Protein AF-A0A7V3F8B0-F1 (afdb_monomer_lite)

Radius of gyration: 24.65 Å; chains: 1; bounding box: 52×61×55 Å

Structure (mmCIF, N/CA/C/O backbone):
data_AF-A0A7V3F8B0-F1
#
_entry.id   AF-A0A7V3F8B0-F1
#
loop_
_atom_site.group_PDB
_atom_site.id
_atom_site.type_symbol
_atom_site.label_atom_id
_atom_site.label_alt_id
_atom_site.label_comp_id
_atom_site.label_asym_id
_atom_site.label_entity_id
_atom_site.label_seq_id
_atom_site.pdbx_PDB_ins_code
_atom_site.Cartn_x
_atom_site.Cartn_y
_atom_site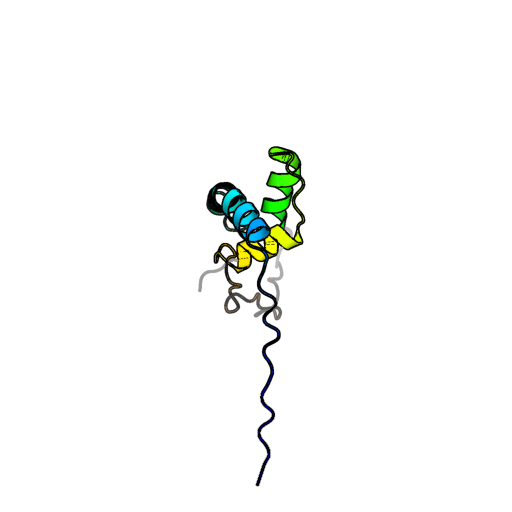.Cartn_z
_atom_site.occupancy
_atom_site.B_iso_or_equiv
_atom_site.auth_seq_id
_atom_site.auth_comp_id
_atom_site.auth_asym_id
_atom_site.auth_atom_id
_atom_site.pdbx_PDB_model_num
ATOM 1 N N . MET A 1 1 ? -0.713 -44.178 17.416 1.00 45.22 1 MET A N 1
ATOM 2 C CA . MET A 1 1 ? -1.762 -43.129 17.447 1.00 45.22 1 MET A CA 1
ATOM 3 C C . MET A 1 1 ? -1.098 -41.764 17.644 1.00 45.22 1 MET A C 1
ATOM 5 O O . MET A 1 1 ? -0.410 -41.590 18.639 1.00 45.22 1 MET A O 1
ATOM 9 N N . LYS A 1 2 ? -1.207 -40.819 16.696 1.00 45.75 2 LYS A N 1
ATOM 10 C CA . LYS A 1 2 ? -0.556 -39.492 16.791 1.00 45.75 2 LYS A CA 1
ATOM 11 C C . LYS A 1 2 ? -1.572 -38.446 17.274 1.00 45.75 2 LYS A C 1
ATOM 13 O O . LYS A 1 2 ? -2.580 -38.223 16.610 1.00 45.75 2 LYS A O 1
ATOM 18 N N . LYS A 1 3 ? -1.322 -37.818 18.430 1.00 49.97 3 LYS A N 1
ATOM 19 C CA . LYS A 1 3 ? -2.163 -36.740 18.986 1.00 49.97 3 LYS A CA 1
ATOM 20 C C . LYS A 1 3 ? -2.105 -35.501 18.078 1.00 49.97 3 LYS A C 1
ATOM 22 O O . LYS A 1 3 ? -1.036 -34.925 17.888 1.00 49.97 3 LYS A O 1
ATOM 27 N N . LYS A 1 4 ? -3.253 -35.073 17.539 1.00 50.84 4 LYS A N 1
ATOM 28 C CA . LYS A 1 4 ? -3.410 -33.783 16.845 1.00 50.84 4 LYS A CA 1
ATOM 29 C C . LYS A 1 4 ? -3.396 -32.659 17.886 1.00 50.84 4 LYS A C 1
ATOM 31 O O . LYS A 1 4 ? -4.295 -32.584 18.720 1.00 50.84 4 LYS A O 1
ATOM 36 N N . ARG A 1 5 ? -2.387 -31.785 17.848 1.00 55.25 5 ARG A N 1
ATOM 37 C CA . ARG A 1 5 ? -2.386 -30.534 18.622 1.00 55.25 5 ARG A CA 1
ATOM 38 C C . ARG A 1 5 ? -3.407 -29.596 17.969 1.00 55.25 5 ARG A C 1
ATOM 40 O O . ARG A 1 5 ? -3.230 -29.234 16.810 1.00 55.25 5 ARG A O 1
ATOM 47 N N . ARG A 1 6 ? -4.490 -29.246 18.670 1.00 55.03 6 ARG A N 1
ATOM 48 C CA . ARG A 1 6 ? -5.401 -28.177 18.234 1.00 55.03 6 ARG A CA 1
ATOM 49 C C . ARG A 1 6 ? -4.652 -26.853 18.384 1.00 55.03 6 ARG A C 1
ATOM 51 O O . ARG A 1 6 ? -4.288 -26.491 19.499 1.00 55.03 6 ARG A O 1
ATOM 58 N N . ALA A 1 7 ? -4.370 -26.176 17.275 1.00 60.50 7 ALA A N 1
ATOM 59 C CA . ALA A 1 7 ? -3.895 -24.801 17.322 1.00 60.50 7 ALA A CA 1
ATOM 60 C C . ALA A 1 7 ? -5.052 -23.931 17.828 1.00 60.50 7 ALA A C 1
ATOM 62 O 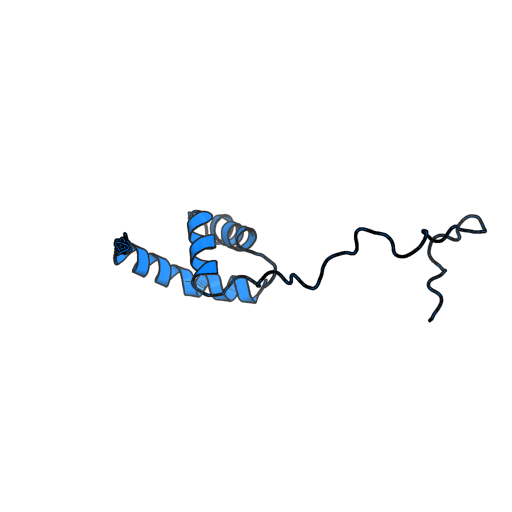O . ALA A 1 7 ? -6.119 -23.907 17.220 1.00 60.50 7 ALA A O 1
ATOM 63 N N . VAL A 1 8 ? -4.865 -23.279 18.973 1.00 55.44 8 VAL A N 1
ATOM 64 C CA . VAL A 1 8 ? -5.781 -22.243 19.450 1.00 55.44 8 VAL A CA 1
ATOM 65 C C . VAL A 1 8 ? -5.457 -20.993 18.642 1.00 55.44 8 VAL A C 1
ATOM 67 O O . VAL A 1 8 ? -4.382 -20.414 18.797 1.00 55.44 8 VAL A O 1
ATOM 70 N N . GLU A 1 9 ? -6.347 -20.618 17.730 1.00 58.66 9 GLU A N 1
ATOM 71 C CA . GLU A 1 9 ? -6.264 -19.349 17.014 1.00 58.66 9 GLU A CA 1
ATOM 72 C C . GLU A 1 9 ? -6.425 -18.216 18.036 1.00 58.66 9 GLU A C 1
ATOM 74 O O . GLU A 1 9 ? -7.499 -17.991 18.588 1.00 58.66 9 GLU A O 1
ATOM 79 N N . LEU A 1 10 ? -5.332 -17.519 18.347 1.00 60.31 10 LEU A N 1
ATOM 80 C CA . LEU A 1 10 ? -5.375 -16.292 19.139 1.00 60.31 10 LEU A CA 1
ATOM 81 C C . LEU A 1 10 ? -5.865 -15.148 18.244 1.00 60.31 10 LEU A C 1
ATOM 83 O O . LEU A 1 10 ? -5.100 -14.264 17.854 1.00 60.31 10 LEU A O 1
ATOM 87 N N . THR A 1 11 ? -7.145 -15.162 17.884 1.00 60.31 11 THR A N 1
ATOM 88 C CA . THR A 1 11 ? -7.757 -14.113 17.065 1.00 60.31 11 THR A CA 1
ATOM 89 C C . THR A 1 11 ? -8.112 -12.932 17.961 1.00 60.31 11 THR A C 1
ATOM 91 O O . THR A 1 11 ? -9.240 -12.765 18.421 1.00 60.31 11 THR A O 1
ATOM 94 N N . ARG A 1 12 ? -7.128 -12.074 18.256 1.00 67.19 12 ARG A N 1
ATOM 95 C CA . ARG A 1 12 ? -7.418 -10.776 18.875 1.00 67.19 12 ARG A CA 1
ATOM 96 C C . ARG A 1 12 ? -8.156 -9.913 17.851 1.00 67.19 12 ARG A C 1
ATOM 98 O O . ARG A 1 12 ? -7.534 -9.274 17.003 1.00 67.19 12 ARG A O 1
ATOM 105 N N . HIS A 1 13 ? -9.483 -9.889 17.933 1.00 71.56 13 HIS A N 1
ATOM 106 C CA . HIS A 1 13 ? -10.299 -8.986 17.131 1.00 71.56 13 HIS A CA 1
ATOM 107 C C . HIS A 1 13 ? -9.998 -7.526 17.501 1.00 71.56 13 HIS A C 1
ATOM 109 O O . HIS A 1 13 ? -9.806 -7.176 18.669 1.00 71.56 13 HIS A O 1
ATOM 115 N N . ARG A 1 14 ? -9.916 -6.660 16.484 1.00 79.44 14 ARG A N 1
ATOM 116 C CA . ARG A 1 14 ? -9.780 -5.211 16.683 1.00 79.44 14 ARG A CA 1
ATOM 117 C C . ARG A 1 14 ? -11.040 -4.668 17.352 1.00 79.44 14 ARG A C 1
ATOM 119 O O . ARG A 1 14 ? -12.139 -5.148 17.093 1.00 79.44 14 ARG A O 1
ATOM 126 N N . SER A 1 15 ? -10.880 -3.636 18.178 1.00 87.19 15 SER A N 1
ATOM 127 C CA . SER A 1 15 ? -12.033 -2.947 18.750 1.00 87.19 15 SER A CA 1
ATOM 128 C C . SER A 1 15 ? -12.830 -2.231 17.658 1.00 87.19 15 SER A C 1
ATOM 130 O O . SER A 1 15 ? -12.263 -1.706 16.695 1.00 87.19 15 SER A O 1
ATOM 132 N N . LEU A 1 16 ? -14.149 -2.157 17.844 1.00 86.75 16 LEU A N 1
ATOM 133 C CA . LEU A 1 16 ? -15.065 -1.503 16.904 1.00 86.75 16 LEU A CA 1
ATOM 134 C C . LEU A 1 16 ? -14.653 -0.055 16.608 1.00 86.75 16 LEU A C 1
ATOM 136 O O . LEU A 1 16 ? -14.669 0.376 15.459 1.00 86.75 16 LEU A O 1
ATOM 140 N N . GLN A 1 17 ? -14.180 0.676 17.622 1.00 89.00 17 GLN A N 1
ATOM 141 C CA . GLN A 1 17 ? -13.718 2.049 17.427 1.00 89.00 17 GLN A CA 1
ATOM 142 C C . GLN A 1 17 ? -12.493 2.157 16.507 1.00 89.00 17 GLN A C 1
ATOM 144 O O . GLN A 1 17 ? -12.320 3.171 15.833 1.00 89.00 17 GLN A O 1
ATOM 149 N N . VAL A 1 18 ? -11.586 1.173 16.509 1.00 86.94 18 VAL A N 1
ATOM 150 C CA . VAL A 1 18 ? -10.425 1.197 15.602 1.00 86.94 18 VAL A CA 1
ATOM 151 C C . VAL A 1 18 ? -10.894 0.991 14.166 1.00 86.94 18 VAL A C 1
ATOM 153 O O . VAL A 1 18 ? -10.453 1.735 13.293 1.00 86.94 18 VAL A O 1
ATOM 156 N N . ASN A 1 19 ? -11.832 0.069 13.944 1.00 87.94 19 ASN A N 1
ATOM 157 C CA . ASN A 1 19 ? -12.398 -0.185 12.619 1.00 87.94 19 ASN A CA 1
ATOM 158 C C . ASN A 1 19 ? -13.137 1.046 12.080 1.00 87.94 19 ASN A C 1
ATOM 160 O O . ASN A 1 19 ? -12.838 1.492 10.981 1.00 87.94 19 ASN A O 1
ATOM 164 N N . GLN A 1 20 ? -13.977 1.696 12.889 1.00 89.38 20 GLN A N 1
ATOM 165 C CA . GLN A 1 20 ? -14.659 2.935 12.487 1.00 89.38 20 GLN A CA 1
ATOM 166 C C . GLN A 1 20 ? -13.678 4.058 12.119 1.00 89.38 20 GLN A C 1
ATOM 168 O O . GLN A 1 20 ? -13.883 4.803 11.160 1.00 89.38 20 GLN A O 1
ATOM 173 N N . ARG A 1 21 ? -12.579 4.210 12.873 1.00 88.75 21 ARG A N 1
ATOM 174 C CA . ARG A 1 21 ? -11.541 5.198 12.537 1.00 88.75 21 ARG A CA 1
ATOM 175 C C . ARG A 1 21 ? -10.796 4.831 11.255 1.00 88.75 21 ARG A C 1
ATOM 177 O O . ARG A 1 21 ? -10.300 5.737 10.593 1.00 88.75 21 ARG A O 1
ATOM 184 N N . ASP A 1 22 ? -10.627 3.546 10.963 1.00 89.81 22 ASP A N 1
ATOM 185 C CA . ASP A 1 22 ? -9.994 3.048 9.739 1.00 89.81 22 ASP A CA 1
ATOM 186 C C . ASP A 1 22 ? -10.907 3.289 8.524 1.00 89.81 22 ASP A C 1
ATOM 188 O O . ASP A 1 22 ? -10.459 3.866 7.534 1.00 89.81 22 ASP A O 1
ATOM 192 N N . GLU A 1 23 ? -12.199 2.986 8.644 1.00 88.38 23 GLU A N 1
ATOM 193 C CA . GLU A 1 23 ? -13.222 3.242 7.622 1.00 88.38 23 GLU A CA 1
ATOM 194 C C . GLU A 1 23 ? -13.308 4.719 7.239 1.00 88.38 23 GLU A C 1
ATOM 196 O O . GLU A 1 23 ? -13.356 5.050 6.060 1.00 88.38 23 GLU A O 1
ATOM 201 N N . ARG A 1 24 ? -13.212 5.634 8.210 1.00 89.31 24 ARG A N 1
ATOM 202 C CA . ARG A 1 24 ? -13.173 7.083 7.936 1.00 89.31 24 ARG A CA 1
ATOM 203 C C . ARG A 1 24 ? -11.929 7.529 7.159 1.00 89.31 24 ARG A C 1
ATOM 205 O O . ARG A 1 24 ? -11.933 8.605 6.561 1.00 89.31 24 ARG A O 1
ATOM 212 N N . LEU A 1 25 ? -10.839 6.759 7.192 1.00 86.75 25 LEU A N 1
ATOM 213 C CA . LEU A 1 25 ? -9.597 7.100 6.492 1.00 86.75 25 LEU A CA 1
ATOM 214 C C . LEU A 1 25 ? -9.558 6.578 5.054 1.00 86.75 25 LEU A C 1
ATOM 216 O O . LEU A 1 25 ? -8.922 7.224 4.218 1.00 86.75 25 LEU A O 1
ATOM 220 N N . LEU A 1 26 ? -10.217 5.455 4.765 1.00 88.69 26 LEU A N 1
ATOM 221 C CA . LEU A 1 26 ? -10.173 4.796 3.455 1.00 88.69 26 LEU A CA 1
ATOM 222 C C . LEU A 1 26 ? -10.609 5.686 2.278 1.00 88.69 26 LEU A C 1
ATOM 224 O O . LEU A 1 26 ? -9.839 5.746 1.315 1.00 88.69 26 LEU A O 1
ATOM 228 N N . PRO A 1 27 ? -11.725 6.444 2.347 1.00 89.44 27 PRO A N 1
ATOM 229 C CA . PRO A 1 27 ? -12.198 7.273 1.234 1.00 89.44 27 PRO A CA 1
ATOM 230 C C . PRO A 1 27 ? -11.205 8.346 0.798 1.00 89.44 27 PRO A C 1
ATOM 232 O O . PRO A 1 27 ? -11.248 8.812 -0.329 1.00 89.44 27 PRO A O 1
ATOM 235 N N . ARG A 1 28 ? -10.295 8.748 1.689 1.00 86.81 28 ARG A N 1
ATOM 236 C CA . ARG A 1 28 ? -9.260 9.739 1.375 1.00 86.81 28 ARG A CA 1
ATOM 237 C C . ARG A 1 28 ? -7.969 9.091 0.863 1.00 86.81 28 ARG A C 1
ATOM 239 O O . ARG A 1 28 ? -7.219 9.716 0.131 1.00 86.81 28 ARG A O 1
ATOM 246 N N . ILE A 1 29 ? -7.687 7.845 1.253 1.00 86.25 29 ILE A N 1
ATOM 247 C CA . ILE A 1 29 ? -6.489 7.100 0.821 1.00 86.25 29 ILE A CA 1
ATOM 248 C C . ILE A 1 29 ? -6.664 6.587 -0.615 1.00 86.25 29 ILE A C 1
ATOM 250 O O . ILE A 1 29 ? -5.722 6.644 -1.400 1.00 86.25 29 ILE A O 1
ATOM 254 N N . GLN A 1 30 ? -7.855 6.095 -0.962 1.00 87.62 30 GLN A N 1
ATOM 255 C CA . GLN A 1 30 ? -8.157 5.543 -2.286 1.00 87.62 30 GLN A CA 1
ATOM 256 C C . GLN A 1 30 ? -7.871 6.503 -3.459 1.00 87.62 30 GLN A C 1
ATOM 258 O O . GLN A 1 30 ? -7.137 6.089 -4.356 1.00 87.62 30 GLN A O 1
ATOM 263 N N . PRO A 1 31 ? -8.353 7.764 -3.471 1.00 87.75 31 PRO A N 1
ATOM 264 C CA . PRO A 1 31 ? -8.097 8.681 -4.584 1.00 87.75 31 PRO A CA 1
ATOM 265 C C . PRO A 1 31 ? -6.613 9.040 -4.713 1.00 87.75 31 PRO A C 1
ATOM 267 O O . PRO A 1 31 ? -6.071 9.008 -5.813 1.00 87.75 31 PRO A O 1
ATOM 270 N N . LEU A 1 32 ? -5.920 9.268 -3.590 1.00 83.50 32 LEU A N 1
ATOM 271 C CA . LEU A 1 32 ? -4.474 9.529 -3.579 1.00 83.50 32 LEU A CA 1
ATOM 272 C C . LEU A 1 32 ? -3.667 8.350 -4.141 1.00 83.50 32 LEU A C 1
ATOM 274 O O . LEU A 1 32 ? -2.626 8.534 -4.770 1.00 83.50 32 LEU A O 1
ATOM 278 N N . ASN A 1 33 ? -4.133 7.124 -3.898 1.00 84.06 33 ASN A N 1
ATOM 279 C CA . ASN A 1 33 ? -3.513 5.929 -4.456 1.00 84.06 33 ASN A CA 1
ATOM 280 C C . ASN A 1 33 ? -3.808 5.773 -5.955 1.00 84.06 33 ASN A C 1
ATOM 282 O O . ASN A 1 33 ? -2.942 5.313 -6.692 1.00 84.06 33 ASN A O 1
ATOM 286 N N . ALA A 1 34 ? -5.010 6.152 -6.400 1.00 84.62 34 ALA A N 1
ATOM 287 C CA . ALA A 1 34 ? -5.407 6.106 -7.805 1.00 84.62 34 ALA A CA 1
ATOM 288 C C . ALA A 1 34 ? -4.627 7.119 -8.659 1.00 84.62 34 ALA A C 1
ATOM 290 O O . ALA A 1 34 ? -4.204 6.786 -9.762 1.00 84.62 34 ALA A O 1
ATOM 291 N N . GLU A 1 35 ? -4.370 8.315 -8.127 1.00 84.38 35 GLU A N 1
ATOM 292 C CA . GLU A 1 35 ? -3.533 9.334 -8.773 1.00 84.38 35 GLU A CA 1
ATOM 293 C C . GLU A 1 35 ? -2.075 8.865 -8.936 1.00 84.38 35 GLU A C 1
ATOM 295 O O . GLU A 1 35 ? -1.416 9.132 -9.942 1.00 84.38 35 GLU A O 1
ATOM 300 N N . HIS A 1 36 ? -1.560 8.120 -7.954 1.00 76.25 36 HIS A N 1
ATOM 301 C CA . HIS A 1 36 ? -0.171 7.669 -7.930 1.00 76.25 36 HIS A CA 1
ATOM 302 C C . HIS A 1 36 ? -0.033 6.177 -7.594 1.00 76.25 36 HIS A C 1
ATOM 304 O O . HIS A 1 36 ? 0.445 5.828 -6.506 1.00 76.25 36 HIS A O 1
ATOM 310 N N . PRO A 1 37 ? -0.326 5.280 -8.555 1.00 72.88 37 PRO A N 1
ATOM 311 C CA . PRO A 1 37 ? -0.353 3.832 -8.325 1.00 72.88 37 PRO A CA 1
ATOM 312 C C . PRO A 1 37 ? 1.005 3.245 -7.896 1.00 72.88 37 PRO A C 1
ATOM 314 O O . PRO A 1 37 ? 1.062 2.204 -7.245 1.00 72.88 37 PRO A O 1
ATOM 317 N N . PHE A 1 38 ? 2.117 3.923 -8.201 1.00 71.00 38 PHE A N 1
ATOM 318 C CA . PHE A 1 38 ? 3.476 3.491 -7.841 1.00 71.00 38 PHE A CA 1
ATOM 319 C C . PHE A 1 38 ? 4.013 4.113 -6.540 1.00 71.00 38 PHE A C 1
ATOM 321 O O . PHE A 1 38 ? 5.141 3.830 -6.138 1.00 71.00 38 PHE A O 1
ATOM 328 N N . GLY A 1 39 ? 3.234 4.969 -5.868 1.00 70.81 39 GLY A N 1
ATOM 329 C CA . GLY A 1 39 ? 3.704 5.770 -4.732 1.00 70.81 39 GLY A CA 1
ATOM 330 C C . GLY A 1 39 ? 3.994 4.976 -3.454 1.00 70.81 39 GLY A C 1
ATOM 331 O O . GLY A 1 39 ? 4.743 5.439 -2.585 1.00 70.81 39 GLY A O 1
ATOM 332 N N . GLY A 1 40 ? 3.425 3.775 -3.335 1.00 83.44 40 GLY A N 1
ATOM 333 C CA . GLY A 1 40 ? 3.560 2.922 -2.160 1.00 83.44 40 GLY A CA 1
ATOM 334 C C . GLY A 1 40 ? 3.084 3.585 -0.858 1.00 83.44 40 GLY A C 1
ATOM 335 O O . GLY A 1 40 ? 2.589 4.712 -0.816 1.00 83.44 40 GLY A O 1
ATOM 336 N N . SER A 1 41 ? 3.272 2.886 0.261 1.00 86.88 41 SER A N 1
ATOM 337 C CA . SER A 1 41 ? 2.812 3.361 1.575 1.00 86.88 41 SER A CA 1
ATOM 338 C C . SER A 1 41 ? 3.536 4.609 2.081 1.00 86.88 41 SER A C 1
ATOM 340 O O . SER A 1 41 ? 2.989 5.359 2.890 1.00 86.88 41 SER A O 1
ATOM 342 N N . ARG A 1 42 ? 4.761 4.862 1.604 1.00 86.44 42 ARG A N 1
ATOM 343 C CA . ARG A 1 42 ? 5.569 6.014 2.020 1.00 86.44 42 ARG A CA 1
ATOM 344 C C . ARG A 1 42 ? 4.998 7.329 1.499 1.00 86.44 42 ARG A C 1
ATOM 346 O O . ARG A 1 42 ? 4.909 8.275 2.277 1.00 86.44 42 ARG A O 1
ATOM 353 N N . ARG A 1 43 ? 4.613 7.385 0.219 1.00 87.50 43 ARG A N 1
ATOM 354 C CA . ARG A 1 43 ? 4.070 8.603 -0.398 1.00 87.50 43 ARG A CA 1
ATOM 355 C C . ARG A 1 43 ? 2.717 8.960 0.207 1.00 87.50 43 ARG A C 1
ATOM 357 O O . ARG A 1 43 ? 2.543 10.081 0.657 1.00 87.50 43 ARG A O 1
ATOM 364 N N . LEU A 1 44 ? 1.833 7.975 0.351 1.00 88.00 44 LEU A N 1
ATOM 365 C CA . LEU A 1 44 ? 0.539 8.133 1.022 1.00 88.00 44 LEU A CA 1
ATOM 366 C C . LEU A 1 44 ? 0.662 8.645 2.462 1.00 88.00 44 LEU A C 1
ATOM 368 O O . LEU A 1 44 ? -0.065 9.551 2.866 1.00 88.00 44 LEU A O 1
ATOM 372 N N . TRP A 1 45 ? 1.610 8.103 3.233 1.00 90.50 45 TRP A N 1
ATOM 373 C CA . TRP A 1 45 ? 1.895 8.615 4.573 1.00 90.50 45 TRP A CA 1
ATOM 374 C C . TRP A 1 45 ? 2.387 10.065 4.562 1.00 90.50 45 TRP A C 1
ATOM 376 O O . TRP A 1 45 ? 1.919 10.862 5.374 1.00 90.50 45 TRP A O 1
ATOM 386 N N . ALA A 1 46 ? 3.301 10.412 3.653 1.00 88.12 46 ALA A N 1
ATOM 387 C CA . ALA A 1 46 ? 3.827 11.768 3.544 1.00 88.12 46 ALA A CA 1
ATOM 388 C C . ALA A 1 46 ? 2.726 12.769 3.163 1.00 88.12 46 ALA A C 1
ATOM 390 O O . ALA A 1 46 ? 2.570 13.774 3.853 1.00 88.12 46 ALA A O 1
ATOM 391 N N . SER A 1 47 ? 1.907 12.461 2.151 1.00 87.81 47 SER A N 1
ATOM 392 C CA . SER A 1 47 ? 0.771 13.302 1.758 1.00 87.81 47 SER A CA 1
ATOM 393 C C . SER A 1 47 ? -0.162 13.550 2.942 1.00 87.81 47 SER A C 1
ATOM 395 O O . SER A 1 47 ? -0.509 14.687 3.241 1.00 87.81 47 SER A O 1
ATOM 397 N N . ARG A 1 48 ? -0.486 12.512 3.718 1.00 83.75 48 ARG A N 1
ATOM 398 C CA . ARG A 1 48 ? -1.333 12.670 4.906 1.00 83.75 48 ARG A CA 1
ATOM 399 C C . ARG A 1 48 ? -0.708 13.504 6.016 1.00 83.75 48 ARG A C 1
ATOM 401 O O . ARG A 1 48 ? -1.398 14.318 6.624 1.00 83.75 48 ARG A O 1
ATOM 408 N N . ARG A 1 49 ? 0.578 13.289 6.295 1.00 87.38 49 ARG A N 1
ATOM 409 C CA . ARG A 1 49 ? 1.280 13.966 7.388 1.00 87.38 49 ARG A CA 1
ATOM 410 C C . ARG A 1 49 ? 1.520 15.442 7.092 1.00 87.38 49 ARG A C 1
ATOM 412 O O . ARG A 1 49 ? 1.432 16.238 8.022 1.00 87.38 49 ARG A O 1
ATOM 419 N N . PHE A 1 50 ? 1.857 15.773 5.848 1.00 87.44 50 PHE A N 1
ATOM 420 C CA . PHE A 1 50 ? 2.319 17.107 5.471 1.00 87.44 50 PHE A CA 1
ATOM 421 C C . PHE A 1 50 ? 1.260 17.932 4.736 1.00 87.44 50 PHE A C 1
ATOM 423 O O . PHE A 1 50 ? 1.186 19.129 4.979 1.00 87.44 50 PHE A O 1
ATOM 430 N N . VAL A 1 51 ? 0.416 17.318 3.899 1.00 83.38 51 VAL A N 1
ATOM 431 C CA . VAL A 1 51 ? -0.637 18.038 3.156 1.00 83.38 51 VAL A CA 1
ATOM 432 C C . VAL A 1 51 ? -1.905 18.143 3.996 1.00 83.38 51 VAL A C 1
ATOM 434 O O . VAL A 1 51 ? -2.387 19.236 4.258 1.00 83.38 51 VAL A O 1
ATOM 437 N N . GLU A 1 52 ? -2.423 17.013 4.488 1.00 80.19 52 GLU A N 1
ATOM 438 C CA . GLU A 1 52 ? -3.653 17.006 5.300 1.00 80.19 52 GLU A CA 1
ATOM 439 C C . GLU A 1 52 ? -3.407 17.277 6.796 1.00 80.19 52 GLU A C 1
ATOM 441 O O . GLU A 1 52 ? -4.358 17.347 7.571 1.00 80.19 52 GLU A O 1
ATOM 446 N N . GLN A 1 53 ? -2.142 17.371 7.222 1.00 86.19 53 GLN A N 1
ATOM 447 C CA . GLN A 1 53 ? -1.716 17.553 8.619 1.00 86.19 53 GLN A CA 1
ATOM 448 C C . GLN A 1 53 ? -2.299 16.538 9.622 1.00 86.19 53 GLN A C 1
ATOM 450 O O . GLN A 1 53 ? -2.256 16.751 10.833 1.00 86.19 53 GLN A O 1
ATOM 455 N N . VAL A 1 54 ? -2.786 15.383 9.156 1.00 82.75 54 VAL A N 1
ATOM 456 C CA . VAL A 1 54 ? -3.345 14.351 10.036 1.00 82.75 54 VAL A CA 1
ATOM 457 C C . VAL A 1 54 ? -2.208 13.455 10.536 1.00 82.75 54 VAL A C 1
ATOM 459 O O . VAL A 1 54 ? -1.560 12.773 9.732 1.00 82.75 54 VAL A O 1
ATOM 462 N N . PRO A 1 55 ? -1.947 13.390 11.855 1.00 82.25 55 PRO A N 1
ATOM 463 C CA . PRO A 1 55 ? -0.910 12.525 12.399 1.00 82.25 55 PRO A CA 1
ATOM 464 C C . PRO A 1 55 ? -1.370 11.062 12.342 1.00 82.25 55 PRO A C 1
ATOM 466 O O . PRO A 1 55 ? -2.038 10.550 13.237 1.00 82.25 55 PRO A O 1
ATOM 469 N N . VAL A 1 56 ? -1.007 10.367 11.264 1.00 86.50 56 VAL A N 1
ATOM 470 C CA . VAL A 1 56 ? -1.255 8.929 11.099 1.00 86.50 56 VAL A CA 1
ATOM 471 C C . VAL A 1 56 ? 0.069 8.171 11.124 1.00 86.50 56 VAL A C 1
ATOM 473 O O . VAL A 1 56 ? 1.042 8.546 10.467 1.00 86.50 56 VAL A O 1
ATOM 476 N N . ASN A 1 57 ? 0.113 7.069 11.875 1.00 90.50 57 ASN A N 1
ATOM 477 C CA . ASN A 1 57 ? 1.277 6.188 11.909 1.00 90.50 57 ASN A CA 1
ATOM 478 C C . ASN A 1 57 ? 1.478 5.493 10.545 1.00 90.50 57 ASN A C 1
ATOM 480 O O . ASN A 1 57 ? 0.538 4.927 9.982 1.00 90.50 57 ASN A O 1
ATOM 484 N N . LYS A 1 58 ? 2.726 5.460 10.059 1.00 89.50 58 LYS A N 1
ATOM 485 C CA . LYS A 1 58 ? 3.162 4.725 8.856 1.00 89.50 58 LYS A CA 1
ATOM 486 C C . LYS A 1 58 ? 2.661 3.278 8.833 1.00 89.50 58 LYS A C 1
ATOM 488 O O . LYS A 1 58 ? 2.190 2.809 7.800 1.00 89.50 58 LYS A O 1
ATOM 493 N N . GLN A 1 59 ? 2.727 2.586 9.973 1.00 91.00 59 GLN A N 1
ATOM 494 C CA . GLN A 1 59 ? 2.315 1.182 10.082 1.00 91.00 59 GLN A CA 1
ATOM 495 C C . GLN A 1 59 ? 0.812 1.001 9.854 1.00 91.00 59 GLN A C 1
ATOM 497 O O . GLN A 1 59 ? 0.389 0.024 9.240 1.00 91.00 59 GLN A O 1
ATOM 502 N N . ARG A 1 60 ? -0.001 1.971 10.293 1.00 91.25 60 ARG A N 1
ATOM 503 C CA . ARG A 1 60 ? -1.454 1.951 10.094 1.00 91.25 60 ARG A CA 1
ATOM 504 C C . ARG A 1 60 ? -1.807 2.088 8.616 1.00 91.25 60 ARG A C 1
ATOM 506 O O . ARG A 1 60 ? -2.625 1.323 8.124 1.00 91.25 60 ARG A O 1
ATOM 513 N N . ILE A 1 61 ? -1.149 3.003 7.903 1.00 90.19 61 ILE A N 1
ATOM 514 C CA . ILE A 1 61 ? -1.346 3.180 6.456 1.00 90.19 61 ILE A CA 1
ATOM 515 C C . ILE A 1 61 ? -0.917 1.923 5.704 1.00 90.19 61 ILE A C 1
ATOM 517 O O . ILE A 1 61 ? -1.677 1.413 4.888 1.00 90.19 61 ILE A O 1
ATOM 521 N N . LEU A 1 62 ? 0.257 1.369 6.025 1.00 90.94 62 LEU A N 1
ATOM 522 C CA . LEU A 1 62 ? 0.723 0.129 5.407 1.00 90.94 62 LEU A CA 1
ATOM 523 C C . LEU A 1 62 ? -0.260 -1.030 5.630 1.00 90.94 62 LEU A C 1
ATOM 525 O O . LEU A 1 62 ? -0.523 -1.783 4.695 1.00 90.94 62 LEU A O 1
ATOM 529 N N . ARG A 1 63 ? -0.814 -1.165 6.841 1.00 91.69 63 ARG A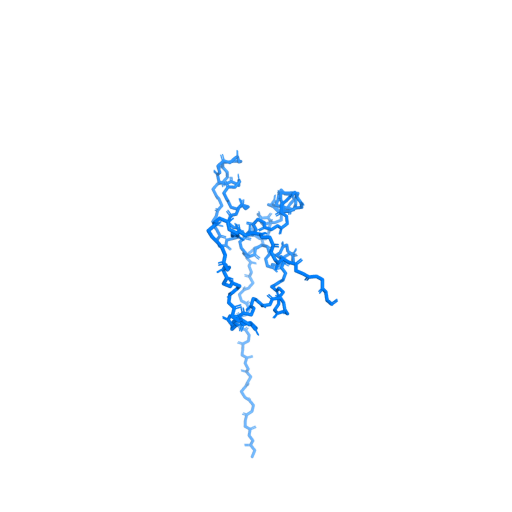 N 1
ATOM 530 C CA . ARG A 1 63 ? -1.838 -2.172 7.146 1.00 91.69 63 ARG A CA 1
ATOM 531 C C . ARG A 1 63 ? -3.088 -1.972 6.292 1.00 91.69 63 ARG A C 1
ATOM 533 O O . ARG A 1 63 ? -3.494 -2.908 5.615 1.00 91.69 63 ARG A O 1
ATOM 540 N N . LEU A 1 64 ? -3.654 -0.764 6.278 1.00 91.06 64 LEU A N 1
ATOM 541 C CA . LEU A 1 64 ? -4.867 -0.466 5.508 1.00 91.06 64 LEU A CA 1
ATOM 542 C C . LEU A 1 64 ? -4.678 -0.726 4.014 1.00 91.06 64 LEU A C 1
ATOM 544 O O . LEU A 1 64 ? -5.543 -1.307 3.371 1.00 91.06 64 LEU A O 1
ATOM 548 N N . MET A 1 65 ? -3.518 -0.375 3.463 1.00 89.06 65 MET A N 1
ATOM 549 C CA . MET A 1 65 ? -3.237 -0.650 2.057 1.00 89.06 65 MET A CA 1
ATOM 550 C C . MET A 1 65 ? -3.124 -2.147 1.739 1.00 89.06 65 MET A C 1
ATOM 552 O O . MET A 1 65 ? -3.472 -2.552 0.633 1.00 89.06 65 MET A O 1
ATOM 556 N N . ARG A 1 66 ? -2.643 -2.968 2.685 1.00 88.62 66 ARG A N 1
ATOM 557 C CA . ARG A 1 66 ? -2.596 -4.434 2.541 1.00 88.62 66 ARG A CA 1
ATOM 558 C C . ARG A 1 66 ? -3.981 -5.070 2.645 1.00 88.62 66 ARG A C 1
ATOM 560 O O . ARG A 1 66 ? -4.242 -6.024 1.927 1.00 88.62 66 ARG A O 1
ATOM 567 N N . GLU A 1 67 ? -4.832 -4.557 3.532 1.00 90.19 67 GLU A N 1
ATOM 568 C CA . GLU A 1 67 ? -6.195 -5.065 3.750 1.00 90.19 67 GLU A CA 1
ATOM 569 C C . GLU A 1 67 ? -7.149 -4.713 2.593 1.00 90.19 67 GLU A C 1
ATOM 571 O O . GLU A 1 67 ? -8.037 -5.501 2.289 1.00 90.19 67 GLU A O 1
ATOM 576 N N . HIS A 1 68 ? -6.946 -3.572 1.919 1.00 87.12 68 HIS A N 1
ATOM 577 C CA . HIS A 1 68 ? -7.825 -3.064 0.849 1.00 87.12 68 HIS A CA 1
ATOM 578 C C . HIS A 1 68 ? -7.242 -3.181 -0.578 1.00 87.12 68 HIS A C 1
ATOM 580 O O . HIS A 1 68 ? -7.500 -2.323 -1.417 1.00 87.12 68 HIS A O 1
ATOM 586 N N . PRO A 1 69 ? -6.508 -4.263 -0.884 1.00 82.94 69 PRO A N 1
ATOM 587 C CA . PRO A 1 69 ? -5.603 -4.423 -2.043 1.00 82.94 69 PRO A CA 1
ATOM 588 C C . PRO A 1 69 ? -5.091 -3.149 -2.754 1.00 82.94 69 PRO A C 1
ATOM 590 O O . PRO A 1 69 ? -5.022 -3.099 -3.978 1.00 82.94 69 PRO A O 1
ATOM 593 N N . LEU A 1 70 ? -4.681 -2.116 -2.009 1.00 85.12 70 LEU A N 1
ATOM 594 C CA . LEU A 1 70 ? -4.224 -0.841 -2.590 1.00 85.12 70 LEU A CA 1
ATOM 595 C C . LEU A 1 70 ? -2.752 -0.886 -3.029 1.00 85.12 70 LEU A C 1
ATOM 597 O O . LEU A 1 70 ? -2.259 0.042 -3.666 1.00 85.12 70 LEU A O 1
ATOM 601 N N . LEU A 1 71 ? -2.021 -1.939 -2.658 1.00 84.44 71 LEU A N 1
ATOM 602 C CA . LEU A 1 71 ? -0.630 -2.133 -3.055 1.00 84.44 71 LEU A CA 1
ATOM 603 C C . LEU A 1 71 ? -0.553 -2.895 -4.371 1.00 84.44 71 LEU A C 1
ATOM 605 O O . LEU A 1 71 ? -1.103 -3.988 -4.494 1.00 84.44 71 LEU A O 1
ATOM 609 N N . VAL A 1 72 ? 0.236 -2.367 -5.306 1.00 81.12 72 VAL A N 1
ATOM 610 C CA . VAL A 1 72 ? 0.613 -3.110 -6.508 1.00 81.12 72 VAL A CA 1
ATOM 611 C C . VAL A 1 72 ? 1.403 -4.356 -6.083 1.00 81.12 72 VAL A C 1
ATOM 613 O O . VAL A 1 72 ? 2.434 -4.225 -5.407 1.00 81.12 72 VAL A O 1
ATOM 616 N N . PRO A 1 73 ? 0.951 -5.572 -6.440 1.00 79.19 73 PRO A N 1
ATOM 617 C CA . PRO A 1 73 ? 1.684 -6.783 -6.118 1.00 79.19 73 PRO A CA 1
ATOM 618 C C . PRO A 1 73 ? 3.043 -6.773 -6.832 1.00 79.19 73 PRO A C 1
ATOM 620 O O . PRO A 1 73 ? 3.141 -6.354 -7.988 1.00 79.19 73 PRO A O 1
ATOM 623 N N . PRO A 1 74 ? 4.119 -7.238 -6.174 1.00 77.38 74 PRO A N 1
ATOM 624 C CA . PRO A 1 74 ? 5.440 -7.232 -6.778 1.00 77.38 74 PRO A CA 1
ATOM 625 C C . PRO A 1 74 ? 5.453 -8.131 -8.017 1.00 77.38 74 PRO A C 1
ATOM 627 O O . PRO A 1 74 ? 5.208 -9.337 -7.924 1.00 77.38 74 PRO A O 1
ATOM 630 N N . ASN A 1 75 ? 5.793 -7.563 -9.177 1.00 80.56 75 ASN A N 1
ATOM 631 C CA . ASN A 1 75 ? 5.969 -8.345 -10.393 1.00 80.56 75 ASN A CA 1
ATOM 632 C C . ASN A 1 75 ? 7.289 -9.128 -10.320 1.00 80.56 75 ASN A C 1
ATOM 634 O O . ASN A 1 75 ? 8.354 -8.640 -10.686 1.00 80.56 75 ASN A O 1
ATOM 638 N N . ARG A 1 76 ? 7.220 -10.372 -9.832 1.00 74.81 76 ARG A N 1
ATOM 639 C CA . ARG A 1 76 ? 8.391 -11.251 -9.668 1.00 74.81 76 ARG A CA 1
ATOM 640 C C . ARG A 1 76 ? 8.963 -11.777 -10.991 1.00 74.81 76 ARG A C 1
ATOM 642 O O . ARG A 1 76 ? 10.044 -12.365 -10.958 1.00 74.81 76 ARG A O 1
ATOM 649 N N . ARG A 1 77 ? 8.254 -11.601 -12.116 1.00 78.75 77 ARG A N 1
ATOM 650 C CA . ARG A 1 77 ? 8.702 -12.013 -13.459 1.00 78.75 77 ARG A CA 1
ATOM 651 C C . ARG A 1 77 ? 9.668 -10.992 -14.056 1.00 78.75 77 ARG A C 1
ATOM 653 O O . ARG A 1 77 ? 10.656 -11.374 -14.674 1.00 78.75 77 ARG A O 1
ATOM 660 N N . LEU A 1 7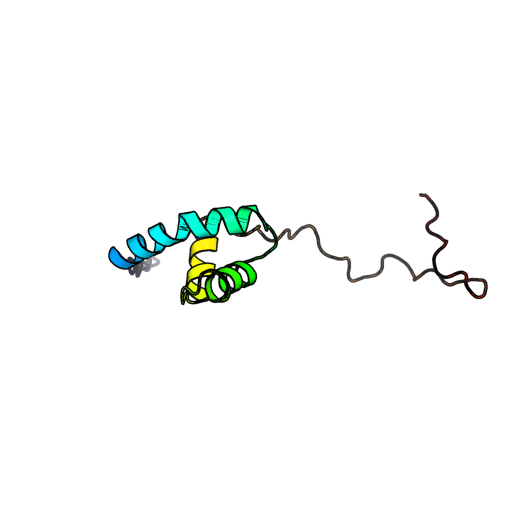8 ? 9.414 -9.705 -13.823 1.00 76.62 78 LEU A N 1
ATOM 661 C CA . LEU A 1 78 ? 10.293 -8.615 -14.237 1.00 76.62 78 LEU A CA 1
ATOM 662 C C . LEU A 1 78 ? 11.467 -8.506 -13.258 1.00 76.62 78 LEU A C 1
ATOM 664 O O . LEU A 1 78 ? 11.451 -7.725 -12.310 1.00 76.62 78 LEU A O 1
ATOM 668 N N . LYS A 1 79 ? 12.493 -9.329 -13.467 1.00 76.56 79 LYS A N 1
ATOM 669 C CA . LYS A 1 79 ? 13.779 -9.194 -12.779 1.00 76.56 79 LYS A CA 1
ATOM 670 C C . LYS A 1 79 ? 14.811 -8.683 -13.768 1.00 76.56 79 LYS A C 1
ATOM 672 O O . LYS A 1 79 ? 14.967 -9.251 -14.846 1.00 76.56 79 LYS A O 1
ATOM 677 N N . ALA A 1 80 ? 15.537 -7.637 -13.382 1.00 80.62 80 ALA A N 1
ATOM 678 C CA . ALA A 1 80 ? 16.713 -7.218 -14.126 1.00 80.62 80 ALA A CA 1
ATOM 679 C C . ALA A 1 80 ? 17.690 -8.400 -14.214 1.00 80.62 80 ALA A C 1
ATOM 681 O O . ALA A 1 80 ? 18.041 -9.001 -13.191 1.00 80.62 80 ALA A O 1
ATOM 682 N N . LYS A 1 81 ? 18.117 -8.741 -15.432 1.00 79.12 81 LYS A N 1
ATOM 683 C CA . LYS A 1 81 ? 19.210 -9.692 -15.630 1.00 79.12 81 LYS A CA 1
ATOM 684 C C . LYS A 1 81 ? 20.470 -9.043 -15.061 1.00 79.12 81 LYS A C 1
ATOM 686 O O . LYS A 1 81 ? 20.940 -8.042 -15.587 1.00 79.12 81 LYS A O 1
ATOM 691 N N . ARG A 1 82 ? 20.971 -9.575 -13.944 1.00 81.88 82 ARG A N 1
ATOM 692 C CA . ARG A 1 82 ? 22.208 -9.088 -13.306 1.00 81.88 82 ARG A CA 1
ATOM 693 C C . ARG A 1 82 ? 23.448 -9.522 -14.077 1.00 81.88 82 ARG A C 1
ATOM 695 O O . ARG A 1 82 ? 24.464 -8.843 -14.028 1.00 81.88 82 ARG A O 1
ATOM 702 N N . THR A 1 83 ? 23.333 -10.632 -14.799 1.00 82.06 83 THR A N 1
ATOM 703 C CA . THR A 1 83 ? 24.357 -11.089 -15.727 1.00 82.06 83 THR A CA 1
ATOM 704 C C . THR A 1 83 ? 24.155 -10.373 -17.062 1.00 82.06 83 THR A C 1
ATOM 706 O O . THR A 1 83 ? 23.093 -10.544 -17.677 1.00 82.06 83 THR A O 1
ATOM 709 N N . PRO A 1 84 ? 25.127 -9.567 -17.519 1.00 76.19 84 PRO A N 1
ATOM 710 C CA . PRO A 1 84 ? 25.074 -9.000 -18.857 1.00 76.19 84 PRO A CA 1
ATOM 711 C C . PRO A 1 84 ? 25.034 -10.145 -19.878 1.00 76.19 84 PRO A C 1
ATOM 713 O O . PRO A 1 84 ? 25.791 -11.105 -19.775 1.00 76.19 84 PRO A O 1
ATOM 716 N N . THR A 1 85 ? 24.102 -10.084 -20.833 1.00 76.94 85 THR A N 1
ATOM 717 C CA . THR A 1 85 ? 23.946 -11.132 -21.867 1.00 76.94 85 THR A CA 1
ATOM 718 C C . THR A 1 85 ? 25.049 -11.058 -22.932 1.00 76.94 85 THR A C 1
ATOM 720 O O . THR A 1 85 ? 25.265 -12.018 -23.658 1.00 76.94 85 THR A O 1
ATOM 723 N N . GLY A 1 86 ? 25.790 -9.952 -22.987 1.00 78.25 86 GLY A N 1
ATOM 724 C CA . GLY A 1 86 ? 26.957 -9.779 -23.841 1.00 78.25 86 GLY A CA 1
ATOM 725 C C . GLY A 1 86 ? 27.886 -8.705 -23.284 1.00 78.25 86 GLY A C 1
ATOM 726 O O . GLY A 1 86 ? 27.522 -7.964 -22.366 1.00 78.25 86 GLY A O 1
ATOM 727 N N . SER A 1 87 ? 29.094 -8.631 -23.836 1.00 78.75 87 SER A N 1
ATOM 728 C CA . SER A 1 87 ? 30.051 -7.568 -23.529 1.00 78.75 87 SER A CA 1
ATOM 729 C C . SER A 1 87 ? 29.471 -6.199 -23.882 1.00 78.75 87 SER A C 1
ATOM 731 O O . SER A 1 87 ? 28.751 -6.056 -24.870 1.00 78.75 87 SER A O 1
ATOM 733 N N . LYS A 1 88 ? 29.804 -5.174 -23.088 1.00 75.62 88 LYS A N 1
ATOM 734 C CA . LYS A 1 88 ? 29.464 -3.788 -23.432 1.00 75.62 88 LYS A CA 1
ATOM 735 C C . LYS A 1 88 ? 30.067 -3.462 -24.810 1.00 75.62 88 LYS A C 1
ATOM 737 O O . LYS A 1 88 ? 31.230 -3.824 -25.022 1.00 75.62 88 LYS A O 1
ATOM 742 N N . PRO A 1 89 ? 29.328 -2.803 -25.723 1.00 77.00 89 PRO A N 1
ATOM 743 C CA . PRO A 1 89 ? 29.894 -2.381 -26.997 1.00 77.00 89 PRO A CA 1
ATOM 744 C C . PRO A 1 89 ? 31.140 -1.533 -26.736 1.00 77.00 89 PRO A C 1
ATOM 746 O O . PRO A 1 89 ? 31.114 -0.610 -25.915 1.00 77.00 89 PRO A O 1
ATOM 749 N N . ARG A 1 90 ? 3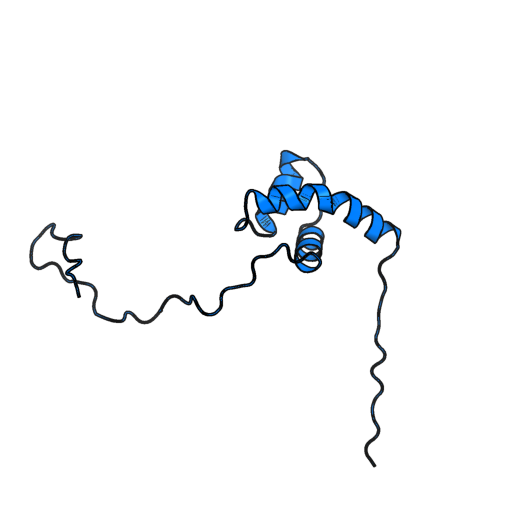2.247 -1.909 -27.380 1.00 75.31 90 ARG A N 1
ATOM 750 C CA . ARG A 1 90 ? 33.498 -1.154 -27.337 1.00 75.31 90 ARG A CA 1
ATOM 751 C C . ARG A 1 90 ? 33.500 -0.199 -28.533 1.00 75.31 90 ARG A C 1
ATOM 753 O O . ARG A 1 90 ? 33.250 -0.667 -29.640 1.00 75.31 90 ARG A O 1
ATOM 760 N N . PRO A 1 91 ? 33.745 1.100 -28.326 1.00 74.12 91 PRO A N 1
ATOM 761 C CA . PRO A 1 91 ? 33.894 2.039 -29.429 1.00 74.12 91 PRO A CA 1
ATOM 762 C C . PRO A 1 91 ? 35.132 1.668 -30.244 1.00 74.12 91 PRO A C 1
ATOM 764 O O . PRO A 1 91 ? 36.159 1.314 -29.659 1.00 74.12 91 PRO A O 1
ATOM 767 N N . THR A 1 92 ? 35.040 1.768 -31.568 1.00 79.69 92 THR A N 1
ATOM 768 C CA . THR A 1 92 ? 36.202 1.580 -32.452 1.00 79.69 92 THR A CA 1
ATOM 769 C C . THR A 1 92 ? 36.905 2.916 -32.685 1.00 79.69 92 THR A C 1
ATOM 771 O O . THR A 1 92 ? 38.116 2.954 -32.889 1.00 79.69 92 THR A O 1
ATOM 774 N N . THR A 1 93 ? 36.164 4.024 -32.577 1.00 76.94 93 THR A N 1
ATOM 775 C CA . THR A 1 93 ? 36.666 5.388 -32.774 1.00 76.94 93 THR A CA 1
ATOM 776 C C . THR A 1 93 ? 36.381 6.313 -31.577 1.00 76.94 93 THR A C 1
ATOM 778 O O . THR A 1 93 ? 35.475 6.053 -30.773 1.00 76.94 93 THR A O 1
ATOM 781 N N . PRO A 1 94 ? 37.154 7.406 -31.405 1.00 73.31 94 PRO A N 1
ATOM 782 C CA . PRO A 1 94 ? 36.850 8.434 -30.409 1.00 73.31 94 PRO A CA 1
ATOM 783 C C . PRO A 1 94 ? 35.466 9.065 -30.652 1.00 73.31 94 PRO A C 1
ATOM 785 O O . PRO A 1 94 ? 35.122 9.380 -31.785 1.00 73.31 94 PRO A O 1
ATOM 788 N N . HIS A 1 95 ? 34.694 9.286 -29.580 1.00 70.12 95 HIS A N 1
ATOM 789 C CA . HIS A 1 95 ? 33.335 9.877 -29.573 1.00 70.12 95 HIS A CA 1
ATOM 790 C C . HIS A 1 95 ? 32.171 9.017 -30.111 1.00 70.12 95 HIS A C 1
ATOM 792 O O . HIS A 1 95 ? 31.048 9.499 -30.199 1.00 70.12 95 HIS A O 1
ATOM 798 N N . GLU A 1 96 ? 32.374 7.722 -30.357 1.00 70.38 96 GLU A N 1
ATOM 799 C CA . GLU A 1 96 ? 31.335 6.809 -30.881 1.00 70.38 96 GLU A CA 1
ATOM 800 C C . GLU A 1 96 ? 30.366 6.251 -29.804 1.00 70.38 96 GLU A C 1
ATOM 802 O O . GLU A 1 96 ? 29.569 5.339 -30.039 1.00 70.38 96 GLU A O 1
ATOM 807 N N . TRP A 1 97 ? 30.422 6.772 -28.575 1.00 67.94 97 TRP A N 1
ATOM 808 C CA . TRP A 1 97 ? 29.599 6.277 -27.470 1.00 67.94 97 TRP A CA 1
ATOM 809 C C . TRP A 1 97 ? 28.136 6.699 -27.664 1.00 67.94 97 TRP A C 1
ATOM 811 O O . TRP A 1 97 ? 27.752 7.805 -27.300 1.00 67.94 97 TRP A O 1
ATOM 821 N N . GLY A 1 98 ? 27.312 5.794 -28.202 1.00 61.16 98 GLY A N 1
ATOM 822 C CA . GLY A 1 98 ? 25.854 5.961 -28.274 1.00 61.16 98 GLY A CA 1
ATOM 823 C C . GLY A 1 98 ? 25.164 5.455 -29.545 1.00 61.16 98 GLY A C 1
ATOM 824 O O . GLY A 1 98 ? 23.938 5.444 -29.567 1.00 61.16 98 GLY A O 1
ATOM 825 N N . ALA A 1 99 ? 25.899 5.014 -30.576 1.00 51.88 99 ALA A N 1
ATOM 826 C CA . ALA A 1 99 ? 25.336 4.818 -31.922 1.00 51.88 99 ALA A CA 1
ATOM 827 C C . ALA A 1 99 ? 25.443 3.397 -32.517 1.00 51.88 99 ALA A C 1
ATOM 829 O O . ALA A 1 99 ? 25.416 3.243 -33.732 1.00 51.88 99 ALA A O 1
ATOM 830 N N . SER A 1 100 ? 25.516 2.335 -31.708 1.00 48.47 100 SER A N 1
ATOM 831 C CA . SER A 1 100 ? 25.434 0.954 -32.224 1.00 48.47 100 SER A CA 1
ATOM 832 C C . SER A 1 100 ? 24.344 0.136 -31.535 1.00 48.47 100 SER A C 1
ATOM 834 O O . SER A 1 100 ? 24.574 -0.914 -30.941 1.00 48.47 100 SER A O 1
ATOM 836 N N . ILE A 1 101 ? 23.107 0.624 -31.633 1.00 53.06 101 ILE A N 1
ATOM 837 C CA . ILE A 1 101 ? 21.919 -0.218 -31.466 1.00 53.06 101 ILE A CA 1
ATOM 838 C C . ILE A 1 101 ? 21.568 -0.746 -32.866 1.00 53.06 101 ILE A C 1
ATOM 840 O O . ILE A 1 101 ? 20.708 -0.199 -33.547 1.00 53.06 101 ILE A O 1
ATOM 844 N N . GLY A 1 102 ? 22.314 -1.741 -33.354 1.00 44.84 102 GLY A N 1
ATOM 845 C CA . GLY A 1 102 ? 21.998 -2.411 -34.622 1.00 44.84 102 GLY A CA 1
ATOM 846 C C . GLY A 1 102 ? 20.729 -3.271 -34.496 1.00 44.84 102 GLY A C 1
ATOM 847 O O . GLY A 1 102 ? 20.477 -3.799 -33.405 1.00 44.84 102 GLY A O 1
ATOM 848 N N . PRO A 1 103 ? 19.907 -3.404 -35.556 1.00 48.88 103 PRO A N 1
ATOM 849 C CA . PRO A 1 103 ? 18.707 -4.230 -35.516 1.00 48.88 103 PRO A CA 1
ATOM 850 C C . PRO A 1 103 ? 19.065 -5.724 -35.486 1.00 48.88 103 PRO A C 1
ATOM 852 O O . PRO A 1 103 ? 20.196 -6.115 -35.768 1.00 48.88 103 PRO A O 1
ATOM 855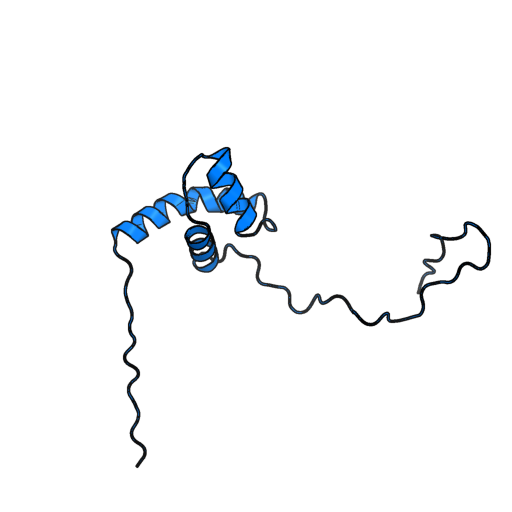 N N . ARG A 1 104 ? 18.074 -6.521 -35.077 1.00 40.16 104 ARG A N 1
ATOM 856 C CA . ARG A 1 104 ? 18.106 -7.988 -35.010 1.00 40.16 104 ARG A CA 1
ATOM 857 C C . ARG A 1 104 ? 18.459 -8.643 -36.336 1.00 40.16 104 ARG A C 1
ATOM 859 O O . ARG A 1 104 ? 18.026 -8.093 -37.371 1.00 40.16 104 ARG A O 1
#

Foldseek 3Di:
DDDDDDDDPPPPDDDPVVVVVLVVCVVVLVVVCVVPVPCPLVNSCCCCCPVVVDDDDSVSSNVSCVVVVSHDPDPPVPDDPPDDPDDDDDDPDPPPPPPPPDDD

Sequence (104 aa):
MKKKRRAVELTRHRSLQVNQRDERLLPRIQPLNAEHPFGGSRRLWASRRFVEQVPVNKQRILRLMREHPLLVPPNRRLKAKRTPTGSKPRPTTPHEWGASIGPR

pLDDT: mean 77.69, std 13.12, range [40.16, 91.69]

Secondary structure (DSSP, 8-state):
------------PPPHHHHHHHHTTHHHHHHHHHH-TT-HHHHHHHIIIIIS-----HHHHHHHHHHTT-SPPP-SS----SS-SSPPPPPSSTT-TT------